Protein AF-A0A2V8PYB5-F1 (afdb_monomer)

Radius of gyration: 17.1 Å; Cα contacts (8 Å, |Δi|>4): 140; chains: 1; bounding box: 49×37×41 Å

Secondary structure (DSSP, 8-state):
-TT---HHHHHTT-HHHHHHHHTSTTGGGGGSGGGTTS--STHHHH---HHHHHH--GGGS--STTS-HHHHHHHHHHHHTTSTTTTTGGGSHHHHTT--GGGT--SSS---S------TTS--HHHHHSTTTTTTTTTS--

Mean predicted aligned error: 9.29 Å

Structure (mmCIF, N/CA/C/O backbone):
data_AF-A0A2V8PYB5-F1
#
_entry.id   AF-A0A2V8PYB5-F1
#
loop_
_atom_site.group_PDB
_atom_site.id
_atom_site.type_symbol
_atom_site.label_atom_id
_atom_site.label_alt_id
_atom_site.label_comp_id
_atom_site.label_asym_id
_atom_site.label_entity_id
_atom_site.label_seq_id
_atom_site.pdbx_PDB_ins_code
_atom_site.Cartn_x
_atom_site.Cartn_y
_atom_site.Cartn_z
_atom_site.occupancy
_atom_site.B_iso_or_equiv
_atom_site.auth_seq_id
_atom_site.auth_comp_id
_atom_site.auth_asym_id
_atom_site.auth_atom_id
_atom_site.pdbx_PDB_model_num
ATOM 1 N N . SER A 1 1 ? -19.898 1.624 0.508 1.00 61.09 1 SER A N 1
ATOM 2 C CA . SER A 1 1 ? -19.813 0.341 1.223 1.00 61.09 1 SER A CA 1
ATOM 3 C C . SER A 1 1 ? -19.360 0.655 2.622 1.00 61.09 1 SER A C 1
ATOM 5 O O . SER A 1 1 ? -18.419 1.435 2.737 1.00 61.09 1 SER A O 1
ATOM 7 N N . ASP A 1 2 ? -20.002 0.084 3.635 1.00 84.75 2 ASP A N 1
ATOM 8 C CA . ASP A 1 2 ? -19.708 0.348 5.055 1.00 84.75 2 ASP A CA 1
ATOM 9 C C . ASP A 1 2 ? -18.508 -0.466 5.577 1.00 84.75 2 ASP A C 1
ATOM 11 O O . ASP A 1 2 ? -18.269 -0.543 6.778 1.00 84.75 2 ASP A O 1
ATOM 15 N N . ASP A 1 3 ? -17.765 -1.102 4.668 1.00 95.25 3 ASP A N 1
ATOM 16 C CA . ASP A 1 3 ? -16.631 -1.983 4.967 1.00 95.25 3 ASP A CA 1
ATOM 17 C C . ASP A 1 3 ? -15.287 -1.241 5.022 1.00 95.25 3 ASP A C 1
ATOM 19 O O . ASP A 1 3 ? -14.270 -1.828 5.395 1.00 95.25 3 ASP A O 1
ATOM 23 N N . TYR A 1 4 ? -15.285 0.037 4.633 1.00 95.38 4 TYR A N 1
ATOM 24 C CA . TYR A 1 4 ? -14.134 0.928 4.729 1.00 95.38 4 TYR A CA 1
ATOM 25 C C . TYR A 1 4 ? -14.189 1.686 6.050 1.00 95.38 4 TYR A C 1
ATOM 27 O O . TYR A 1 4 ? -15.170 2.378 6.326 1.00 95.38 4 TYR A O 1
ATOM 35 N N . VAL A 1 5 ? -13.146 1.549 6.860 1.00 95.44 5 VAL A N 1
ATOM 36 C CA . VAL A 1 5 ? -13.114 2.059 8.240 1.00 95.44 5 VAL A CA 1
ATOM 37 C C . VAL A 1 5 ? -12.249 3.305 8.413 1.00 95.44 5 VAL A C 1
ATOM 39 O O . VAL A 1 5 ? -12.276 3.923 9.475 1.00 95.44 5 VAL A O 1
ATOM 42 N N . GLY A 1 6 ? -11.522 3.714 7.372 1.00 93.50 6 GLY A N 1
ATOM 43 C CA . GLY A 1 6 ? -10.639 4.872 7.428 1.00 93.50 6 GLY A CA 1
ATOM 44 C C . GLY A 1 6 ? -9.276 4.556 8.043 1.00 93.50 6 GLY A C 1
ATOM 45 O O . GLY A 1 6 ? -9.045 3.524 8.674 1.00 93.50 6 GLY A O 1
ATOM 46 N N . THR A 1 7 ? -8.332 5.469 7.826 1.00 93.75 7 THR A N 1
ATOM 47 C CA . THR A 1 7 ? -6.919 5.266 8.190 1.00 93.75 7 THR A CA 1
ATOM 48 C C . THR A 1 7 ? -6.708 5.375 9.707 1.00 93.75 7 THR A C 1
ATOM 50 O O . THR A 1 7 ? -5.820 4.734 10.268 1.00 93.75 7 THR A O 1
ATOM 53 N N . GLU A 1 8 ? -7.556 6.140 10.388 1.00 94.00 8 GLU A N 1
ATOM 54 C CA . GLU A 1 8 ? -7.523 6.379 11.829 1.00 94.00 8 GLU A CA 1
ATOM 55 C C . GLU A 1 8 ? -7.776 5.089 12.624 1.00 94.00 8 GLU A C 1
ATOM 57 O O . GLU A 1 8 ? -7.142 4.862 13.654 1.00 94.00 8 GLU A O 1
ATOM 62 N N . VAL A 1 9 ? -8.640 4.199 12.119 1.00 96.38 9 VAL A N 1
ATOM 63 C CA . VAL A 1 9 ? -8.873 2.878 12.728 1.00 96.38 9 VAL A CA 1
ATOM 64 C C . VAL A 1 9 ? -7.620 2.011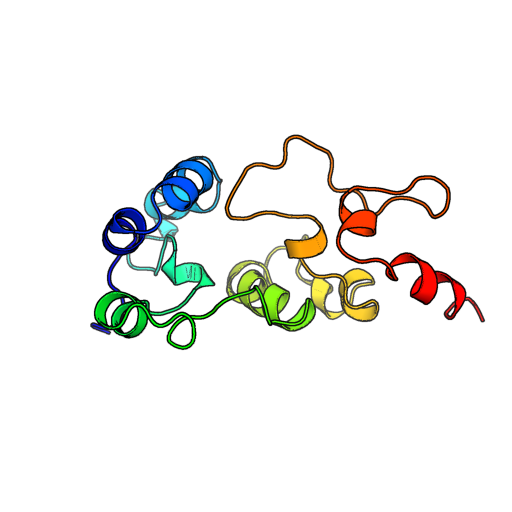 12.629 1.00 96.38 9 VAL A C 1
ATOM 66 O O . VAL A 1 9 ? -7.247 1.350 13.595 1.00 96.38 9 VAL A O 1
ATOM 69 N N . CYS A 1 10 ? -6.912 2.061 11.499 1.00 96.12 10 CYS A N 1
ATOM 70 C CA . CYS A 1 10 ? -5.650 1.342 11.336 1.00 96.12 10 CYS A CA 1
ATOM 71 C C . CYS A 1 10 ? -4.568 1.876 12.290 1.00 96.12 10 CYS A C 1
ATOM 73 O O . CYS A 1 10 ? -3.824 1.090 12.877 1.00 96.12 10 CYS A O 1
ATOM 75 N N . GLN A 1 11 ? -4.491 3.200 12.475 1.00 96.50 11 GLN A N 1
ATOM 76 C CA . GLN A 1 11 ? -3.515 3.850 13.358 1.00 96.50 11 GLN A CA 1
ATOM 77 C C . GLN A 1 11 ? -3.612 3.360 14.808 1.00 96.50 11 GLN A C 1
ATOM 79 O O . GLN A 1 11 ? -2.582 3.248 15.470 1.00 96.50 11 GLN A O 1
ATOM 84 N N . ALA A 1 12 ? -4.816 3.041 15.292 1.00 96.44 12 ALA A N 1
ATOM 85 C CA . ALA A 1 12 ? -5.034 2.602 16.670 1.00 96.44 12 ALA A CA 1
ATOM 86 C C . ALA A 1 12 ? -4.230 1.340 17.049 1.00 96.44 12 ALA A C 1
ATOM 88 O O . ALA A 1 12 ? -3.887 1.169 18.217 1.00 96.44 12 ALA A O 1
ATOM 89 N N . CYS A 1 13 ? -3.902 0.481 16.074 1.00 97.31 13 CYS A N 1
ATOM 90 C CA . CYS A 1 13 ? -3.077 -0.717 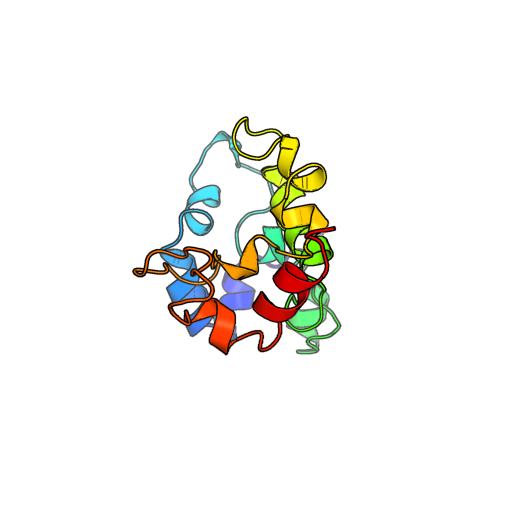16.279 1.00 97.31 13 CYS A CA 1
ATOM 91 C C . CYS A 1 13 ? -1.740 -0.691 15.513 1.00 97.31 13 CYS A C 1
ATOM 93 O O . CYS A 1 13 ? -0.795 -1.371 15.910 1.00 97.31 13 CYS A O 1
ATOM 95 N N . HIS A 1 14 ? -1.638 0.083 14.427 1.00 96.19 14 HIS A N 1
ATOM 96 C CA . HIS A 1 14 ? -0.471 0.162 13.539 1.00 96.19 14 HIS A CA 1
ATOM 97 C C . HIS A 1 14 ? 0.153 1.565 13.524 1.00 96.19 14 HIS A C 1
ATOM 99 O O . HIS A 1 14 ? 0.330 2.180 12.469 1.00 96.19 14 HIS A O 1
ATOM 105 N N . GLU A 1 15 ? 0.480 2.088 14.707 1.00 96.38 15 GLU A N 1
ATOM 106 C CA . GLU A 1 15 ? 0.969 3.461 14.883 1.00 96.38 15 GLU A CA 1
ATOM 107 C C . GLU A 1 15 ? 2.268 3.737 14.107 1.00 96.38 15 GLU A C 1
ATOM 109 O O . GLU A 1 15 ? 2.386 4.763 13.433 1.00 96.38 15 GLU A O 1
ATOM 114 N N . ASP A 1 16 ? 3.232 2.816 14.149 1.00 94.31 16 ASP A N 1
ATOM 115 C CA . ASP A 1 16 ? 4.523 2.988 13.474 1.00 94.31 16 ASP A CA 1
ATOM 116 C C . ASP A 1 16 ? 4.371 3.013 11.951 1.00 94.31 16 ASP A C 1
ATOM 118 O O . ASP A 1 16 ? 4.971 3.845 11.265 1.00 94.31 16 ASP A O 1
ATOM 122 N N . GLN A 1 17 ? 3.528 2.128 11.412 1.00 93.50 17 GLN A N 1
ATOM 123 C CA . GLN A 1 17 ? 3.231 2.081 9.984 1.00 93.50 17 GLN A CA 1
ATOM 124 C C . GLN A 1 17 ? 2.482 3.337 9.549 1.00 93.50 17 GLN A C 1
ATOM 126 O O . GLN A 1 17 ? 2.800 3.888 8.498 1.00 93.50 17 GLN A O 1
ATOM 131 N N . PHE A 1 18 ? 1.537 3.822 10.360 1.00 94.62 18 PHE A N 1
ATOM 132 C CA . PHE A 1 18 ? 0.835 5.074 10.097 1.00 94.62 18 PHE A CA 1
ATOM 133 C C . PHE A 1 18 ? 1.803 6.260 10.048 1.00 94.62 18 PHE A C 1
ATOM 135 O O . PHE A 1 18 ? 1.799 7.014 9.074 1.00 94.62 18 PHE A O 1
ATOM 142 N N . LYS A 1 19 ? 2.680 6.399 11.053 1.00 93.81 19 LYS A N 1
ATOM 143 C CA . LYS A 1 19 ? 3.691 7.468 11.100 1.00 93.81 19 LYS A CA 1
ATOM 144 C C . LYS A 1 19 ? 4.585 7.430 9.868 1.00 93.81 19 LYS A C 1
ATOM 146 O O . LYS A 1 19 ? 4.728 8.441 9.186 1.00 93.81 19 LYS A O 1
ATOM 151 N N . ALA A 1 20 ? 5.128 6.264 9.535 1.00 91.75 20 ALA A N 1
ATOM 152 C CA . ALA A 1 20 ? 6.015 6.125 8.390 1.00 91.75 20 ALA A CA 1
ATOM 153 C C . ALA A 1 20 ? 5.287 6.391 7.052 1.00 91.75 20 ALA A C 1
ATOM 155 O O . ALA A 1 20 ? 5.808 7.120 6.202 1.00 91.75 20 ALA A O 1
ATOM 156 N N . PHE A 1 21 ? 4.053 5.894 6.895 1.00 93.75 21 PHE A N 1
ATOM 157 C CA . PHE A 1 21 ? 3.219 6.125 5.713 1.00 93.75 21 PHE A CA 1
ATOM 158 C C . PHE A 1 21 ? 2.876 7.604 5.530 1.00 93.75 21 PHE A C 1
ATOM 160 O O . PHE A 1 21 ? 2.894 8.088 4.397 1.00 93.75 21 PHE A O 1
ATOM 167 N N . SER A 1 22 ? 2.611 8.328 6.625 1.00 93.19 22 SER A N 1
ATOM 168 C CA . SER A 1 22 ? 2.183 9.735 6.613 1.00 93.19 22 SER A CA 1
ATOM 169 C C . SER A 1 22 ? 3.162 10.683 5.909 1.00 93.19 22 SER A C 1
ATOM 171 O O . SER A 1 22 ? 2.770 11.754 5.458 1.00 93.19 22 SER A O 1
ATOM 173 N N . HIS A 1 23 ? 4.425 10.274 5.769 1.00 90.81 23 HIS A N 1
ATOM 174 C CA . HIS A 1 23 ? 5.462 11.037 5.080 1.00 90.81 23 HIS A CA 1
ATOM 175 C C . HIS A 1 23 ? 5.560 10.729 3.577 1.00 90.81 23 HIS A C 1
ATOM 177 O O . HIS A 1 23 ? 6.339 11.359 2.863 1.00 90.81 23 HIS A O 1
ATOM 183 N N . THR A 1 24 ? 4.808 9.753 3.071 1.00 91.31 24 THR A N 1
ATOM 184 C CA . THR A 1 24 ? 4.889 9.315 1.673 1.00 91.31 24 THR A CA 1
ATOM 185 C C . THR A 1 24 ? 3.948 10.104 0.767 1.00 91.31 24 THR A C 1
ATOM 187 O O . THR A 1 24 ? 2.901 10.591 1.187 1.00 91.31 24 THR A O 1
ATOM 190 N N . SER A 1 25 ? 4.254 10.153 -0.532 1.00 91.19 25 SER A N 1
ATOM 191 C CA . SER A 1 25 ? 3.366 10.777 -1.524 1.00 91.19 25 SER A CA 1
ATOM 192 C C . SER A 1 25 ? 1.986 10.114 -1.611 1.00 91.19 25 SER A C 1
ATOM 194 O O . SER A 1 25 ? 1.032 10.752 -2.048 1.00 91.19 25 SER A O 1
ATOM 196 N N . HIS A 1 26 ? 1.859 8.848 -1.195 1.00 93.12 26 HIS A N 1
ATOM 197 C CA . HIS A 1 26 ? 0.574 8.151 -1.170 1.00 93.12 26 HIS A CA 1
ATOM 198 C C . HIS A 1 26 ? -0.338 8.639 -0.033 1.00 93.12 26 HIS A C 1
ATOM 200 O O . HIS A 1 26 ? -1.556 8.636 -0.205 1.00 93.12 26 HIS A O 1
ATOM 206 N N . ALA A 1 27 ? 0.214 9.111 1.091 1.00 92.94 27 ALA A N 1
ATOM 207 C CA . ALA A 1 27 ? -0.581 9.711 2.167 1.00 92.94 27 ALA A CA 1
ATOM 208 C C . ALA A 1 27 ? -1.187 11.061 1.756 1.00 92.94 27 ALA A C 1
ATOM 210 O O . ALA A 1 27 ? -2.305 11.399 2.140 1.00 92.94 27 ALA A O 1
ATOM 211 N N . GLU A 1 28 ? -0.485 11.805 0.901 1.00 92.06 28 GLU A N 1
ATOM 212 C CA . GLU A 1 28 ? -0.934 13.109 0.410 1.00 92.06 28 GLU A CA 1
ATOM 213 C C . GLU A 1 28 ? -2.131 13.021 -0.551 1.00 92.06 28 GLU A C 1
ATOM 215 O O . GLU A 1 28 ? -2.783 14.037 -0.791 1.00 92.06 28 GLU A O 1
ATOM 220 N N . LEU A 1 29 ? -2.480 11.829 -1.063 1.00 91.50 29 LEU A N 1
ATOM 221 C CA . LEU A 1 29 ? -3.617 11.643 -1.976 1.00 91.50 29 LEU A CA 1
ATOM 222 C C . LEU A 1 29 ? -4.924 12.199 -1.399 1.00 91.50 29 LEU A C 1
ATOM 224 O O . LEU A 1 29 ? -5.685 12.827 -2.131 1.00 91.50 29 LEU A O 1
ATOM 228 N N . ALA A 1 30 ? -5.148 12.052 -0.090 1.00 89.56 30 ALA A N 1
ATOM 229 C CA . ALA A 1 30 ? -6.341 12.566 0.589 1.00 89.56 30 ALA A CA 1
ATOM 230 C C . ALA A 1 30 ? -6.484 14.101 0.503 1.00 89.56 30 ALA A C 1
ATOM 232 O O . ALA A 1 30 ? -7.585 14.632 0.646 1.00 89.56 30 ALA A O 1
ATOM 233 N N . LYS A 1 31 ? -5.386 14.823 0.245 1.00 91.88 31 LYS A N 1
ATOM 234 C CA . LYS A 1 31 ? -5.356 16.291 0.134 1.00 91.88 31 LYS A CA 1
ATOM 235 C C . LYS A 1 31 ? -5.528 16.784 -1.305 1.00 91.88 31 LYS A C 1
ATOM 237 O O . LYS A 1 31 ? -5.715 17.979 -1.529 1.00 91.88 31 LYS A O 1
ATOM 242 N N . ILE A 1 32 ? -5.472 15.891 -2.293 1.00 92.44 32 ILE A N 1
ATOM 243 C CA . ILE A 1 32 ? -5.569 16.248 -3.709 1.00 92.44 32 ILE A CA 1
ATOM 244 C C . ILE A 1 32 ? -7.043 16.285 -4.123 1.00 92.44 32 ILE A C 1
ATOM 246 O O . ILE A 1 32 ? -7.760 15.293 -4.022 1.00 92.44 32 ILE A O 1
ATOM 250 N N . GLY A 1 33 ? -7.501 17.414 -4.674 1.00 93.44 33 GLY A N 1
ATOM 251 C CA . GLY A 1 33 ? -8.911 17.604 -5.042 1.00 93.44 33 GLY A CA 1
ATOM 252 C C . GLY A 1 33 ? -9.475 16.550 -6.008 1.00 93.44 33 GLY A C 1
ATOM 253 O O . GLY A 1 33 ? -10.629 16.153 -5.868 1.00 93.44 33 GLY A O 1
ATOM 254 N N . SER A 1 34 ? -8.664 16.032 -6.939 1.00 91.38 34 SER A N 1
ATOM 255 C CA . SER A 1 34 ? -9.069 14.971 -7.880 1.00 91.38 34 SER A CA 1
ATOM 256 C C . SER A 1 34 ? -9.299 13.600 -7.227 1.00 91.38 34 SER A C 1
ATOM 258 O O . SER A 1 34 ? -9.886 12.710 -7.848 1.00 91.38 34 SER A O 1
ATOM 260 N N . TRP A 1 35 ? -8.868 13.435 -5.977 1.00 91.19 35 TRP A N 1
ATOM 261 C CA . TRP A 1 35 ? -9.059 12.233 -5.169 1.00 91.19 35 TRP A CA 1
ATOM 262 C C . TRP A 1 35 ? -10.208 12.351 -4.169 1.00 91.19 35 TRP A C 1
ATOM 264 O O . TRP A 1 35 ? -10.517 11.387 -3.471 1.00 91.19 35 TRP A O 1
ATOM 274 N N . LYS A 1 36 ? -10.905 13.494 -4.134 1.00 90.69 36 LYS A N 1
ATOM 275 C CA . LYS A 1 36 ? -12.069 13.682 -3.268 1.00 90.69 36 LYS A CA 1
ATOM 276 C C . LYS A 1 36 ? -13.134 12.617 -3.554 1.00 90.69 36 LYS A C 1
ATOM 278 O O . LYS A 1 36 ? -13.565 12.447 -4.692 1.00 90.69 36 LYS A O 1
ATOM 283 N N . GLY A 1 37 ? -13.567 11.919 -2.504 1.00 88.06 37 GLY A N 1
ATOM 284 C CA . GLY A 1 37 ? -14.574 10.856 -2.592 1.00 88.06 37 GLY A CA 1
ATOM 285 C C . GLY A 1 37 ? -14.059 9.523 -3.145 1.00 88.06 37 GLY A C 1
ATOM 286 O O . GLY A 1 37 ? -14.859 8.613 -3.350 1.00 88.06 37 GLY A O 1
ATOM 287 N N . LYS A 1 38 ? -12.751 9.386 -3.391 1.00 91.94 38 LYS A N 1
ATOM 288 C CA . LYS A 1 38 ? -12.106 8.099 -3.680 1.00 91.94 38 LYS A CA 1
ATOM 289 C C . LYS A 1 38 ? -11.553 7.498 -2.388 1.00 91.94 38 LYS A C 1
ATOM 291 O O . LYS A 1 38 ? -11.311 8.214 -1.421 1.00 91.94 38 LYS A O 1
ATOM 296 N N . VAL A 1 39 ? -11.327 6.187 -2.395 1.00 92.38 39 VAL A N 1
ATOM 297 C CA . VAL A 1 39 ? -10.607 5.512 -1.308 1.00 92.38 39 VAL A CA 1
ATOM 298 C C . VAL A 1 39 ? -9.163 6.020 -1.298 1.00 92.38 39 VAL A C 1
ATOM 300 O O . VAL A 1 39 ? -8.493 6.004 -2.332 1.00 92.38 39 VAL A O 1
ATOM 303 N N . THR A 1 40 ? -8.713 6.498 -0.140 1.00 93.69 40 THR A N 1
ATOM 304 C CA . THR A 1 40 ? -7.349 6.987 0.111 1.00 93.69 40 THR A CA 1
ATOM 305 C C . THR A 1 40 ? -6.816 6.405 1.421 1.00 93.69 40 THR A C 1
ATOM 307 O O . THR A 1 40 ? -7.589 5.924 2.247 1.00 93.69 40 THR A O 1
ATOM 310 N N . GLY A 1 41 ? -5.500 6.462 1.638 1.00 94.38 41 GLY A N 1
ATOM 311 C CA . GLY A 1 41 ? -4.869 5.900 2.837 1.00 94.38 41 GLY A CA 1
ATOM 312 C C . GLY A 1 41 ? -4.706 4.380 2.767 1.00 94.38 41 GLY A C 1
ATOM 313 O O . GLY A 1 41 ? -4.583 3.828 1.668 1.00 94.38 41 GLY A O 1
ATOM 314 N N . CYS A 1 42 ? -4.691 3.705 3.921 1.00 96.31 42 CYS A N 1
ATOM 315 C CA . CYS A 1 42 ? -4.365 2.273 4.045 1.00 96.31 42 CYS A CA 1
ATOM 316 C C . CYS A 1 42 ? -5.184 1.387 3.094 1.00 96.31 42 CYS A C 1
ATOM 318 O O . CYS A 1 42 ? -4.649 0.538 2.378 1.00 96.31 42 CYS A O 1
ATOM 320 N N . GLU A 1 43 ? -6.487 1.638 3.046 1.00 96.12 43 GLU A N 1
ATOM 321 C CA . GLU A 1 43 ? -7.466 0.808 2.344 1.00 96.12 43 GLU A CA 1
ATOM 322 C C . GLU A 1 43 ? -7.398 0.951 0.813 1.00 96.12 43 GLU A C 1
ATOM 324 O O . GLU A 1 43 ? -7.982 0.145 0.090 1.00 96.12 43 GLU A O 1
ATOM 329 N N . SER A 1 44 ? -6.623 1.916 0.296 1.00 94.69 44 SER A N 1
ATOM 330 C CA . SER A 1 44 ? -6.370 2.062 -1.152 1.00 94.69 44 SER A CA 1
ATOM 331 C C . SER A 1 44 ? -5.580 0.886 -1.722 1.00 94.69 44 SER A C 1
ATOM 333 O O . SER A 1 44 ? -5.732 0.546 -2.892 1.00 94.69 44 SER A O 1
ATOM 335 N N . CYS A 1 45 ? -4.723 0.281 -0.894 1.00 95.56 45 CYS A N 1
ATOM 336 C CA . CYS A 1 45 ? -3.893 -0.868 -1.258 1.00 95.56 45 CYS A CA 1
ATOM 337 C C . CYS A 1 45 ? -4.331 -2.134 -0.517 1.00 95.56 45 CYS A C 1
ATOM 339 O O . CYS A 1 45 ? -4.267 -3.230 -1.071 1.00 95.56 45 CYS A O 1
ATOM 341 N N . HIS A 1 46 ? -4.765 -1.983 0.737 1.00 95.94 46 HIS A N 1
ATOM 342 C CA . HIS A 1 46 ? -5.116 -3.101 1.609 1.00 95.94 46 HIS A CA 1
ATOM 343 C C . HIS A 1 46 ? -6.587 -3.546 1.494 1.00 95.94 46 HIS A C 1
ATOM 345 O O . HIS A 1 46 ? -6.955 -4.583 2.048 1.00 95.94 46 HIS A O 1
ATOM 351 N N . GLY A 1 47 ? -7.407 -2.819 0.726 1.00 95.25 47 GLY A N 1
ATOM 352 C CA . GLY A 1 47 ? -8.834 -3.099 0.574 1.00 95.25 47 GLY A CA 1
ATOM 353 C C . GLY A 1 47 ? -9.654 -2.708 1.812 1.00 95.25 47 GLY A C 1
ATOM 354 O O . GLY A 1 47 ? -9.117 -2.062 2.712 1.00 95.25 47 GLY A O 1
ATOM 355 N N . PRO A 1 48 ? -10.950 -3.070 1.853 1.00 97.00 48 PRO A N 1
ATOM 356 C CA . PRO A 1 48 ? -11.823 -2.776 2.989 1.00 97.00 48 PRO A CA 1
ATOM 357 C C . PRO A 1 48 ? -11.315 -3.448 4.273 1.00 97.00 48 PRO A C 1
ATOM 359 O O . PRO A 1 48 ? -11.110 -4.663 4.296 1.00 97.00 48 PRO A O 1
ATOM 362 N N . GLY A 1 49 ? -11.097 -2.666 5.330 1.00 97.06 49 GLY A N 1
ATOM 363 C CA . GLY A 1 49 ? -10.441 -3.120 6.556 1.00 97.06 49 GLY A CA 1
ATOM 364 C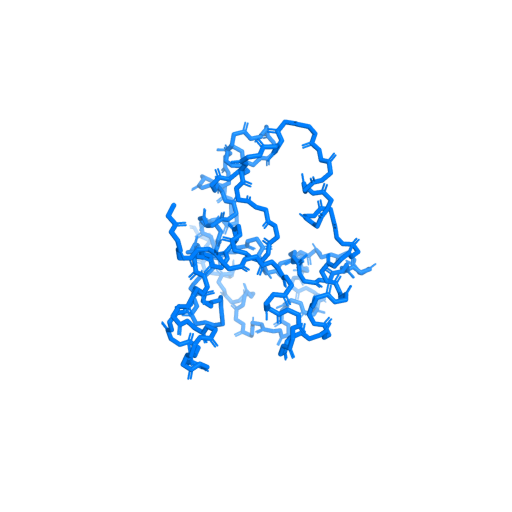 C . GLY A 1 49 ? -11.373 -3.604 7.666 1.00 97.06 49 GLY A C 1
ATOM 365 O O . GLY A 1 49 ? -10.872 -4.129 8.658 1.00 97.06 49 GLY A O 1
ATOM 366 N N . LYS A 1 50 ? -12.699 -3.453 7.538 1.00 97.69 50 LYS A N 1
ATOM 367 C CA . LYS A 1 50 ? -13.649 -3.682 8.645 1.00 97.69 50 LYS A CA 1
ATOM 368 C C . LYS A 1 50 ? -13.505 -5.038 9.339 1.00 97.69 50 LYS A C 1
ATOM 370 O O . LYS A 1 50 ? -13.295 -5.071 10.545 1.00 97.69 50 LYS A O 1
ATOM 375 N N . ALA A 1 51 ? -13.558 -6.138 8.587 1.00 97.31 51 ALA A N 1
ATOM 376 C CA . ALA A 1 51 ? -13.468 -7.483 9.166 1.00 97.31 51 ALA A CA 1
ATOM 377 C C . ALA A 1 51 ? -12.134 -7.711 9.900 1.00 97.31 51 ALA A C 1
ATOM 379 O O . ALA A 1 51 ? -12.093 -8.306 10.973 1.00 97.31 51 ALA A O 1
ATOM 380 N N . HIS A 1 52 ? -11.035 -7.186 9.353 1.00 97.62 52 HIS A N 1
ATOM 381 C CA . HIS A 1 52 ? -9.734 -7.238 10.011 1.00 97.62 52 HIS A CA 1
ATOM 382 C C . HIS A 1 52 ? -9.680 -6.382 11.280 1.00 97.62 52 HIS A C 1
ATOM 384 O O . HIS A 1 52 ? -9.130 -6.828 12.280 1.00 97.62 52 HIS A O 1
ATOM 390 N N . ALA A 1 53 ? -10.257 -5.180 11.261 1.00 97.00 53 ALA A N 1
ATOM 391 C CA . ALA A 1 53 ? -10.280 -4.293 12.419 1.00 97.00 53 ALA A CA 1
ATOM 392 C C . ALA A 1 53 ? -11.123 -4.856 13.579 1.00 97.00 53 ALA A C 1
ATOM 394 O O . ALA A 1 53 ? -10.764 -4.667 14.737 1.00 97.00 53 ALA A O 1
ATOM 395 N N . GLU A 1 54 ? -12.220 -5.555 13.277 1.00 96.38 54 GLU A N 1
ATOM 396 C CA . GLU A 1 54 ? -13.110 -6.154 14.281 1.00 96.38 54 GLU A CA 1
ATOM 397 C C . GLU A 1 54 ? -12.533 -7.445 14.888 1.00 96.38 54 GLU A C 1
ATOM 399 O O . GLU A 1 54 ? -12.650 -7.666 16.093 1.00 96.38 54 GLU A O 1
ATOM 404 N N . GLU A 1 55 ? -11.900 -8.293 14.073 1.00 96.25 55 GLU A N 1
ATOM 405 C CA . GLU A 1 55 ? -11.425 -9.619 14.500 1.00 96.25 55 GLU A CA 1
ATOM 406 C C . GLU A 1 55 ? -9.925 -9.647 14.849 1.00 96.25 55 GLU A C 1
ATOM 408 O O . GLU A 1 55 ? -9.449 -10.585 15.488 1.00 96.25 55 GLU A O 1
ATOM 413 N N . GLY A 1 56 ? -9.150 -8.654 14.402 1.00 95.06 56 GLY A N 1
ATOM 414 C CA . GLY A 1 56 ? -7.685 -8.658 14.478 1.00 95.06 56 GLY A CA 1
ATOM 415 C C . GLY A 1 56 ? -7.017 -9.712 13.583 1.00 95.06 56 GLY A C 1
ATOM 416 O O . GLY A 1 56 ? -5.811 -9.939 13.690 1.00 95.06 56 GLY A O 1
ATOM 417 N N . ASP A 1 57 ? -7.773 -10.372 12.698 1.00 95.31 57 ASP A N 1
ATOM 418 C CA . ASP A 1 57 ? -7.292 -11.481 11.872 1.00 95.31 57 ASP A CA 1
ATOM 419 C C . ASP A 1 57 ? -6.593 -10.958 10.597 1.00 95.31 57 ASP A C 1
ATOM 421 O O . ASP A 1 57 ? -7.235 -10.324 9.751 1.00 95.31 57 ASP A O 1
ATOM 425 N N . PRO A 1 58 ? -5.282 -11.209 10.400 1.00 93.38 58 PRO A N 1
ATOM 426 C CA . PRO A 1 58 ? -4.540 -10.741 9.228 1.00 93.38 58 PRO A CA 1
ATOM 427 C C . PRO A 1 58 ? -4.956 -11.415 7.911 1.00 93.38 58 PRO A C 1
ATOM 429 O O . PRO A 1 58 ? -4.537 -10.964 6.845 1.00 93.38 58 PRO A O 1
ATOM 432 N N . THR A 1 59 ? -5.749 -12.489 7.950 1.00 94.38 59 THR A N 1
ATOM 433 C CA . THR A 1 59 ? -6.298 -13.141 6.749 1.00 94.38 59 THR A CA 1
ATOM 434 C C . THR A 1 59 ? -7.522 -12.414 6.187 1.00 94.38 59 THR A C 1
ATOM 436 O O . THR A 1 59 ? -7.891 -12.634 5.033 1.00 94.38 59 THR A O 1
ATOM 439 N N . LYS A 1 60 ? -8.123 -11.506 6.969 1.00 96.25 60 LYS A N 1
ATOM 440 C CA . LYS A 1 60 ? -9.314 -10.717 6.610 1.00 96.25 60 LYS A CA 1
ATOM 441 C C . LYS A 1 60 ? -8.994 -9.388 5.924 1.00 96.25 60 LYS A C 1
ATOM 443 O O . LYS A 1 60 ? -9.888 -8.576 5.712 1.00 96.25 60 LYS A O 1
ATOM 448 N N . ILE A 1 61 ? -7.731 -9.162 5.577 1.00 95.94 61 ILE A N 1
ATOM 449 C CA . ILE A 1 61 ? -7.260 -7.975 4.864 1.00 95.94 61 ILE A CA 1
ATOM 450 C C . ILE A 1 61 ? -6.245 -8.376 3.799 1.00 95.94 61 ILE A C 1
ATOM 452 O O . ILE A 1 61 ? -5.568 -9.403 3.903 1.00 95.94 61 ILE A O 1
ATOM 456 N N . ILE A 1 62 ? -6.108 -7.563 2.752 1.00 94.94 62 ILE A N 1
ATOM 457 C CA . ILE A 1 62 ? -5.076 -7.793 1.745 1.00 94.94 62 ILE A CA 1
ATOM 458 C C . ILE A 1 62 ? -3.717 -7.556 2.406 1.00 94.94 62 ILE A C 1
ATOM 460 O O . ILE A 1 62 ? -3.349 -6.428 2.706 1.00 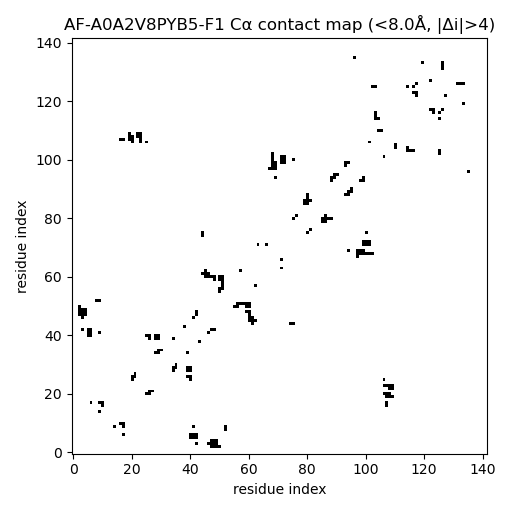94.94 62 ILE A O 1
ATOM 464 N N . SER A 1 63 ? -2.935 -8.613 2.601 1.00 92.69 63 SER A N 1
ATOM 465 C CA . SER A 1 63 ? -1.543 -8.522 3.047 1.00 92.69 63 SER A CA 1
ATOM 466 C C . SER A 1 63 ? -0.597 -8.836 1.896 1.00 92.69 63 SER A C 1
ATOM 468 O O . SER A 1 63 ? -0.780 -9.826 1.191 1.00 92.69 63 SER A O 1
ATOM 470 N N . PHE A 1 64 ? 0.445 -8.022 1.717 1.00 91.69 64 PHE A N 1
ATOM 471 C CA . PHE A 1 64 ? 1.480 -8.275 0.708 1.00 91.69 64 PHE A CA 1
ATOM 472 C C . PHE A 1 64 ? 2.530 -9.294 1.168 1.00 91.69 64 PHE A C 1
ATOM 474 O O . PHE A 1 64 ? 3.290 -9.782 0.340 1.00 91.69 64 PHE A O 1
ATOM 481 N N . LYS A 1 65 ? 2.556 -9.671 2.457 1.00 87.00 65 LYS A N 1
ATOM 482 C CA . LYS A 1 65 ? 3.578 -10.582 3.012 1.00 87.00 65 LYS A CA 1
ATOM 483 C C . LYS A 1 65 ? 3.632 -11.943 2.308 1.00 87.00 65 LYS A C 1
ATOM 485 O O . LYS A 1 65 ? 4.710 -12.505 2.181 1.00 87.00 65 LYS A O 1
ATOM 490 N N . ASN A 1 66 ? 2.486 -12.443 1.847 1.00 81.50 66 ASN A N 1
ATOM 491 C CA . ASN A 1 66 ? 2.351 -13.778 1.255 1.00 81.50 66 ASN A CA 1
ATOM 492 C C . ASN A 1 66 ? 1.907 -13.728 -0.216 1.00 81.50 66 ASN A C 1
ATOM 494 O O . ASN A 1 66 ? 1.316 -14.685 -0.712 1.00 81.50 66 ASN A O 1
ATOM 498 N N . LYS A 1 67 ? 2.134 -12.603 -0.905 1.00 88.69 67 LYS A N 1
ATOM 499 C CA . LYS A 1 67 ? 1.743 -12.418 -2.308 1.00 88.69 67 LYS A CA 1
ATOM 500 C C . LYS A 1 67 ? 2.962 -12.412 -3.221 1.00 88.69 67 LYS A C 1
ATOM 502 O O . LYS A 1 67 ? 4.027 -11.923 -2.853 1.00 88.69 67 LYS A O 1
ATOM 507 N N . GLY A 1 68 ? 2.794 -12.947 -4.428 1.00 90.19 68 GLY A N 1
ATOM 508 C CA . GLY A 1 68 ? 3.825 -12.884 -5.462 1.00 90.19 68 GLY A CA 1
ATOM 509 C C . GLY A 1 68 ? 4.024 -11.456 -5.979 1.00 90.19 68 GLY A C 1
ATOM 510 O O . GLY A 1 68 ? 3.095 -10.649 -5.972 1.00 90.19 68 GLY A O 1
ATOM 511 N N . SER A 1 69 ? 5.220 -11.152 -6.489 1.00 90.62 69 SER A N 1
ATOM 512 C CA . SER A 1 69 ? 5.583 -9.813 -6.982 1.00 90.62 69 SER A CA 1
ATOM 513 C C . SER A 1 69 ? 4.606 -9.256 -8.022 1.00 90.62 69 SER A C 1
ATOM 515 O O . SER A 1 69 ? 4.231 -8.088 -7.946 1.00 90.62 69 SER A O 1
ATOM 517 N N . LYS A 1 70 ? 4.138 -10.091 -8.958 1.00 91.56 70 LYS A N 1
ATOM 518 C CA . LYS A 1 70 ? 3.138 -9.700 -9.965 1.00 91.56 70 LYS A CA 1
ATOM 519 C C . LYS A 1 70 ? 1.796 -9.328 -9.338 1.00 91.56 70 LYS A C 1
ATOM 521 O O . LYS A 1 70 ? 1.218 -8.315 -9.708 1.00 91.56 70 LYS A O 1
ATOM 526 N N . GLU A 1 71 ? 1.331 -10.107 -8.364 1.00 94.06 71 GLU A N 1
ATOM 527 C CA . GLU A 1 71 ? 0.061 -9.858 -7.677 1.00 94.06 71 GLU A CA 1
ATOM 528 C C . GLU A 1 71 ? 0.104 -8.558 -6.866 1.00 94.06 71 GLU A C 1
ATOM 530 O O . GLU A 1 71 ? -0.834 -7.768 -6.904 1.00 94.06 71 GLU A O 1
ATOM 535 N N . ILE A 1 72 ? 1.228 -8.284 -6.198 1.00 94.19 72 ILE A N 1
ATOM 536 C CA . ILE A 1 72 ? 1.443 -7.002 -5.517 1.00 94.19 72 ILE A CA 1
ATOM 537 C C . ILE A 1 72 ? 1.461 -5.853 -6.534 1.00 94.19 72 ILE A C 1
ATOM 539 O O . ILE A 1 72 ? 0.810 -4.828 -6.327 1.00 94.19 72 ILE A O 1
ATOM 543 N N . SER A 1 73 ? 2.172 -6.026 -7.653 1.00 94.31 73 SER A N 1
ATOM 544 C CA . SER A 1 73 ? 2.230 -5.034 -8.729 1.00 94.31 73 SER A CA 1
ATOM 545 C C . SER A 1 73 ? 0.863 -4.720 -9.328 1.00 94.31 73 SER A C 1
ATOM 547 O O . SER A 1 73 ? 0.612 -3.563 -9.655 1.00 94.31 73 SER A O 1
ATOM 549 N N . GLU A 1 74 ? -0.036 -5.697 -9.446 1.00 93.94 74 GLU A N 1
ATOM 550 C CA . GLU A 1 74 ? -1.404 -5.458 -9.916 1.00 93.94 74 GLU A CA 1
ATOM 551 C C . GLU A 1 74 ? -2.147 -4.443 -9.035 1.00 93.94 74 GLU A C 1
ATOM 553 O O . GLU A 1 74 ? -2.787 -3.536 -9.569 1.00 93.94 74 GLU A O 1
ATOM 558 N N . THR A 1 75 ? -1.972 -4.491 -7.709 1.00 94.94 75 THR A N 1
ATOM 559 C CA . THR A 1 75 ? -2.534 -3.481 -6.797 1.00 94.94 75 THR A CA 1
ATOM 560 C C . THR A 1 75 ? -2.027 -2.079 -7.129 1.00 94.94 75 THR A C 1
ATOM 562 O O . THR A 1 75 ? -2.815 -1.138 -7.217 1.00 94.94 75 THR A O 1
ATOM 565 N N . CYS A 1 76 ? -0.727 -1.921 -7.386 1.00 93.69 76 CYS A N 1
ATOM 566 C CA . CYS A 1 76 ? -0.140 -0.634 -7.775 1.00 93.69 76 CYS A CA 1
ATOM 567 C C . CYS A 1 76 ? -0.683 -0.153 -9.132 1.00 93.69 76 CYS A C 1
ATOM 569 O O . CYS A 1 76 ? -0.965 1.031 -9.348 1.00 93.69 76 CYS A O 1
ATOM 571 N N . LEU A 1 77 ? -0.845 -1.093 -10.060 1.00 93.31 77 LEU A N 1
ATOM 572 C CA . LEU A 1 77 ? -1.284 -0.842 -11.425 1.00 93.31 77 LEU A CA 1
ATOM 573 C C . LEU A 1 77 ? -2.767 -0.469 -11.523 1.00 93.31 77 LEU A C 1
ATOM 575 O O . LEU A 1 77 ? -3.150 0.093 -12.547 1.00 93.31 77 LEU A O 1
ATOM 579 N N . THR A 1 78 ? -3.574 -0.662 -10.475 1.00 91.69 78 THR A N 1
ATOM 580 C CA . THR A 1 78 ? -4.942 -0.107 -10.410 1.00 91.69 78 THR A CA 1
ATOM 581 C C . THR A 1 78 ? -4.969 1.409 -10.638 1.00 91.69 78 THR A C 1
ATOM 583 O O . THR A 1 78 ? -5.910 1.925 -11.237 1.00 91.69 78 THR A O 1
ATOM 586 N N . CYS A 1 79 ? -3.911 2.113 -10.218 1.00 91.06 79 CYS A N 1
ATOM 587 C CA . CYS A 1 79 ? -3.767 3.560 -10.382 1.00 91.06 79 CYS A CA 1
ATOM 588 C C . CYS A 1 79 ? -2.627 3.937 -11.342 1.00 91.06 79 CYS A C 1
ATOM 590 O O . CYS A 1 79 ? -2.706 4.954 -12.032 1.00 91.06 79 CYS A O 1
ATOM 592 N N . HIS A 1 80 ? -1.558 3.137 -11.400 1.00 91.25 80 HIS A N 1
ATOM 593 C CA . HIS A 1 80 ? -0.355 3.476 -12.166 1.00 91.25 80 HIS A CA 1
ATOM 594 C C . HIS A 1 80 ? -0.322 2.926 -13.598 1.00 91.25 80 HIS A C 1
ATOM 596 O O . HIS A 1 80 ? 0.469 3.425 -14.393 1.00 91.25 80 HIS A O 1
ATOM 602 N N . ALA A 1 81 ? -1.181 1.970 -13.980 1.00 85.38 81 ALA A N 1
ATOM 603 C CA . ALA A 1 81 ? -1.129 1.354 -15.315 1.00 85.38 81 ALA A CA 1
ATOM 604 C C . ALA A 1 81 ? -1.332 2.330 -16.488 1.00 85.38 81 ALA A C 1
ATOM 606 O O . ALA A 1 81 ? -0.963 2.000 -17.608 1.00 85.38 81 ALA A O 1
ATOM 607 N N . GLY A 1 82 ? -1.936 3.500 -16.259 1.00 70.75 82 GLY A N 1
ATOM 608 C CA . GLY A 1 82 ? -2.203 4.504 -17.296 1.00 70.75 82 GLY A CA 1
ATOM 609 C C . GLY A 1 82 ? -1.172 5.632 -17.394 1.00 70.75 82 GLY A C 1
ATOM 610 O O . GLY A 1 82 ? -1.351 6.527 -18.214 1.00 70.75 82 GLY A O 1
ATOM 611 N N . LYS A 1 83 ? -0.126 5.636 -16.558 1.00 71.75 83 LYS A N 1
ATOM 612 C CA . LYS A 1 83 ? 0.932 6.659 -16.606 1.00 71.75 83 LYS A CA 1
ATOM 613 C C . LYS A 1 83 ? 2.000 6.260 -17.623 1.00 71.75 83 LYS A C 1
ATOM 615 O O . LYS A 1 83 ? 2.326 5.076 -17.704 1.00 71.75 83 LYS A O 1
ATOM 620 N N . GLU A 1 84 ? 2.529 7.216 -18.391 1.00 68.19 84 GLU A N 1
ATOM 621 C CA . GLU A 1 84 ? 3.489 6.943 -19.477 1.00 68.19 84 GLU A CA 1
ATOM 622 C C . GLU A 1 84 ? 4.663 6.073 -19.018 1.00 68.19 84 GLU A C 1
ATOM 624 O O . GLU A 1 84 ? 5.070 5.161 -19.730 1.00 68.19 84 GLU A O 1
ATOM 629 N N . GLU A 1 85 ? 5.148 6.281 -17.796 1.00 72.12 85 GLU A N 1
ATOM 630 C CA . GLU A 1 85 ? 6.322 5.586 -17.270 1.00 72.12 85 GLU A CA 1
ATOM 631 C C . GLU A 1 85 ? 6.037 4.124 -16.875 1.00 72.12 85 GLU A C 1
ATOM 633 O O . GLU A 1 85 ? 6.967 3.342 -16.692 1.00 72.12 85 GLU A O 1
ATOM 638 N N . HIS A 1 86 ? 4.762 3.732 -16.740 1.00 78.75 86 HIS A N 1
ATOM 639 C CA . HIS A 1 86 ? 4.346 2.419 -16.221 1.00 78.75 86 HIS A CA 1
ATOM 640 C C . HIS A 1 86 ? 3.354 1.672 -17.132 1.00 78.75 86 HIS A C 1
ATOM 642 O O . HIS A 1 86 ? 3.006 0.522 -16.848 1.00 78.75 86 HIS A O 1
ATOM 648 N N . ASN A 1 87 ? 2.930 2.276 -18.246 1.00 78.69 87 ASN A N 1
ATOM 649 C CA . ASN A 1 87 ? 1.951 1.711 -19.184 1.00 78.69 87 ASN A CA 1
ATOM 650 C C . ASN A 1 87 ? 2.368 0.356 -19.781 1.00 78.69 87 ASN A C 1
ATOM 652 O O . ASN A 1 87 ? 1.528 -0.493 -20.081 1.00 78.69 87 ASN A O 1
ATOM 656 N N . ASN A 1 88 ? 3.673 0.125 -19.893 1.00 84.75 88 ASN A N 1
ATOM 657 C CA . ASN A 1 88 ? 4.254 -1.095 -20.428 1.00 84.75 88 ASN A CA 1
ATOM 658 C C . ASN A 1 88 ? 4.830 -2.008 -19.343 1.00 84.75 88 ASN A C 1
ATOM 660 O O . ASN A 1 88 ? 5.468 -2.997 -19.690 1.00 84.75 88 ASN A O 1
ATOM 664 N N . PHE A 1 89 ? 4.591 -1.746 -18.049 1.00 90.31 89 PHE A N 1
ATOM 665 C CA . PHE A 1 89 ? 5.173 -2.552 -16.967 1.00 90.31 89 PHE A CA 1
ATOM 666 C C . PHE A 1 89 ? 4.880 -4.049 -17.143 1.00 90.31 89 PHE A C 1
ATOM 668 O O . PHE A 1 89 ? 5.810 -4.850 -17.139 1.00 90.31 89 PHE A O 1
ATOM 675 N N . ARG A 1 90 ? 3.622 -4.418 -17.439 1.00 90.38 90 ARG A N 1
ATOM 676 C CA . ARG A 1 90 ? 3.195 -5.814 -17.692 1.00 90.38 90 ARG A CA 1
ATOM 677 C C . ARG A 1 90 ? 3.856 -6.476 -18.911 1.00 90.38 90 ARG A C 1
ATOM 679 O O . ARG A 1 90 ? 3.792 -7.689 -19.065 1.00 90.38 90 ARG A O 1
ATOM 686 N N . ARG A 1 91 ? 4.452 -5.687 -19.806 1.00 88.50 91 ARG A N 1
ATOM 687 C CA . ARG A 1 91 ? 5.181 -6.153 -20.999 1.00 88.50 91 ARG A CA 1
ATOM 688 C C . ARG A 1 91 ? 6.697 -6.007 -20.847 1.00 88.50 91 ARG A C 1
ATOM 690 O O . ARG A 1 91 ? 7.440 -6.435 -21.724 1.00 88.50 91 ARG A O 1
ATOM 697 N N . GLY A 1 92 ? 7.143 -5.370 -19.768 1.00 86.50 92 GLY A N 1
ATOM 698 C CA . GLY A 1 92 ? 8.528 -5.013 -19.531 1.00 86.50 92 GLY A CA 1
ATOM 699 C C . GLY A 1 92 ? 9.326 -6.119 -18.856 1.00 86.50 92 GLY A C 1
ATOM 700 O O . GLY A 1 92 ? 8.803 -7.141 -18.408 1.00 86.50 92 GLY A O 1
ATOM 701 N N . GLU A 1 93 ? 10.626 -5.870 -18.747 1.00 83.94 93 GLU A N 1
ATOM 702 C CA . GLU A 1 93 ? 11.576 -6.846 -18.220 1.00 83.94 93 GLU A CA 1
ATOM 703 C C . GLU A 1 93 ? 11.355 -7.166 -16.742 1.00 83.94 93 GLU A C 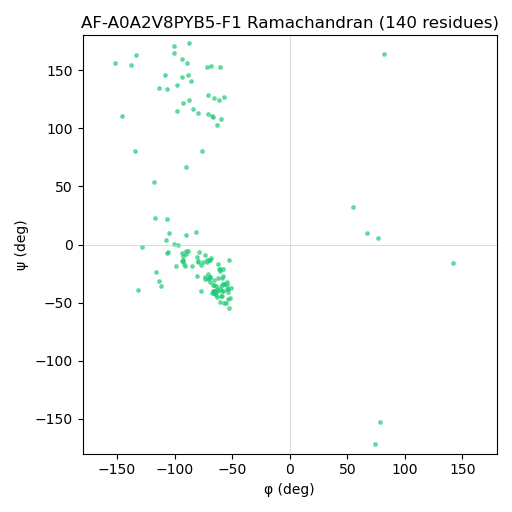1
ATOM 705 O O . GLU A 1 93 ? 11.478 -8.321 -16.347 1.00 83.94 93 GLU A O 1
ATOM 710 N N . HIS A 1 94 ? 10.944 -6.179 -15.943 1.00 87.31 94 HIS A N 1
ATOM 711 C CA . HIS A 1 94 ? 10.577 -6.401 -14.544 1.00 87.31 94 HIS A CA 1
ATOM 712 C C . HIS A 1 94 ? 9.484 -7.471 -14.419 1.00 87.31 94 HIS A C 1
ATOM 714 O O . HIS A 1 94 ? 9.666 -8.465 -13.723 1.00 87.31 94 HIS A O 1
ATOM 720 N N . TRP A 1 95 ? 8.394 -7.333 -15.180 1.00 89.44 95 TRP A N 1
ATOM 721 C CA . TRP A 1 95 ? 7.294 -8.294 -15.156 1.00 89.44 95 TRP A CA 1
ATOM 722 C C . TRP A 1 95 ? 7.701 -9.681 -15.662 1.00 89.44 95 TRP A C 1
ATOM 724 O O . TRP A 1 95 ? 7.315 -10.686 -15.066 1.00 89.44 95 TRP A O 1
ATOM 734 N N . ARG A 1 96 ? 8.494 -9.765 -16.741 1.00 88.19 96 ARG A N 1
ATOM 735 C CA . ARG A 1 96 ? 8.960 -11.059 -17.277 1.00 88.19 96 ARG A CA 1
ATOM 736 C C . ARG A 1 96 ? 9.822 -11.844 -16.286 1.00 88.19 96 ARG A C 1
ATOM 738 O O . ARG A 1 96 ? 9.776 -13.066 -16.317 1.00 88.19 96 ARG A O 1
ATOM 745 N N . ASN A 1 97 ? 10.529 -11.151 -15.395 1.00 85.38 97 ASN A N 1
ATOM 746 C CA . ASN A 1 97 ? 11.449 -11.744 -14.422 1.00 85.38 97 ASN A CA 1
ATOM 747 C C . ASN A 1 97 ? 10.906 -11.745 -12.979 1.00 85.38 97 ASN A C 1
ATOM 749 O O . ASN A 1 97 ? 11.687 -11.781 -12.035 1.00 85.38 97 ASN A O 1
ATOM 753 N N . ASP A 1 98 ? 9.584 -11.655 -12.790 1.00 86.50 98 ASP A N 1
ATOM 754 C CA . ASP A 1 98 ? 8.945 -11.665 -11.460 1.00 86.50 98 ASP A CA 1
ATOM 755 C C . ASP A 1 98 ? 9.471 -10.588 -10.491 1.00 86.50 98 ASP A C 1
ATOM 757 O O . ASP A 1 98 ? 9.476 -10.758 -9.270 1.00 86.50 98 ASP A O 1
ATOM 761 N N . ILE A 1 99 ? 9.860 -9.438 -11.043 1.00 86.19 99 ILE A N 1
ATOM 762 C CA . ILE A 1 99 ? 10.277 -8.255 -10.296 1.00 86.19 99 ILE A CA 1
ATOM 763 C C . ILE A 1 99 ? 9.087 -7.305 -10.205 1.00 86.19 99 ILE A C 1
ATOM 765 O O . ILE A 1 99 ? 8.598 -6.783 -11.209 1.00 86.19 99 ILE A O 1
ATOM 769 N N . GLY A 1 100 ? 8.606 -7.098 -8.989 1.00 90.12 100 GLY A N 1
ATOM 770 C CA . GLY A 1 100 ? 7.453 -6.276 -8.665 1.00 90.12 100 GLY A CA 1
ATOM 771 C C . GLY A 1 100 ? 7.846 -4.901 -8.148 1.00 90.12 100 GLY A C 1
ATOM 772 O O . GLY A 1 100 ? 9.000 -4.617 -7.832 1.00 90.12 100 GLY A O 1
ATOM 773 N N . CYS A 1 101 ? 6.849 -4.034 -8.013 1.00 89.50 101 CYS A N 1
ATOM 774 C CA . CYS A 1 101 ? 7.053 -2.659 -7.562 1.00 89.50 101 CYS A CA 1
ATOM 775 C C . CYS A 1 101 ? 7.694 -2.617 -6.168 1.00 89.50 101 CYS A C 1
ATOM 777 O O . CYS A 1 101 ? 8.594 -1.817 -5.930 1.00 89.50 101 CYS A O 1
ATOM 779 N N . THR A 1 102 ? 7.274 -3.511 -5.269 1.00 88.62 102 THR A N 1
ATOM 780 C CA . THR A 1 102 ? 7.750 -3.553 -3.880 1.00 88.62 102 THR A CA 1
ATOM 781 C C . THR A 1 102 ? 9.116 -4.201 -3.692 1.00 88.62 102 THR A C 1
ATOM 783 O O . THR A 1 102 ? 9.656 -4.153 -2.594 1.00 88.62 102 THR A O 1
ATOM 786 N N . ASP A 1 103 ? 9.702 -4.775 -4.746 1.00 85.06 103 ASP A N 1
ATOM 787 C CA . ASP A 1 103 ? 11.084 -5.270 -4.696 1.00 85.06 103 ASP A CA 1
ATOM 788 C C . ASP A 1 103 ? 12.099 -4.112 -4.654 1.00 85.06 103 ASP A C 1
ATOM 790 O O . ASP A 1 103 ? 13.269 -4.305 -4.335 1.00 85.06 103 ASP A O 1
ATOM 794 N N . CYS A 1 104 ? 11.653 -2.894 -4.976 1.00 84.50 104 CYS A N 1
ATOM 795 C CA . CYS A 1 104 ? 12.457 -1.677 -4.916 1.00 84.50 104 CYS A CA 1
ATOM 796 C C . CYS A 1 104 ? 11.732 -0.534 -4.188 1.00 84.50 104 CYS A C 1
ATOM 798 O O . CYS A 1 104 ? 12.350 0.207 -3.434 1.00 84.50 104 CYS A O 1
ATOM 800 N N . HIS A 1 105 ? 10.427 -0.358 -4.373 1.00 86.50 105 HIS A N 1
ATOM 801 C CA . HIS A 1 105 ? 9.680 0.735 -3.753 1.00 86.50 105 HIS A CA 1
ATOM 802 C C . HIS A 1 105 ? 9.044 0.312 -2.429 1.00 86.50 105 HIS A C 1
ATOM 804 O O . HIS A 1 105 ? 8.524 -0.789 -2.300 1.00 86.50 105 HIS A O 1
ATOM 810 N N . SER A 1 106 ? 9.003 1.223 -1.459 1.00 87.50 106 SER A N 1
ATOM 811 C CA . SER A 1 106 ? 8.182 1.057 -0.261 1.00 87.50 106 SER A CA 1
ATOM 812 C C . SER A 1 106 ? 7.071 2.095 -0.253 1.00 87.50 106 SER A C 1
ATOM 814 O O . SER A 1 106 ? 7.299 3.270 -0.535 1.00 87.50 106 SER A O 1
ATOM 816 N N . SER A 1 107 ? 5.854 1.649 0.055 1.00 87.75 107 SER A N 1
ATOM 817 C CA . SER A 1 107 ? 4.710 2.528 0.294 1.00 87.75 107 SER A CA 1
ATOM 818 C C . SER A 1 107 ? 4.568 2.907 1.763 1.00 87.75 107 SER A C 1
ATOM 820 O O . SER A 1 107 ? 3.897 3.886 2.045 1.00 87.75 107 SER A O 1
ATOM 822 N N . HIS A 1 108 ? 5.180 2.166 2.692 1.00 89.19 108 HIS A N 1
ATOM 823 C CA . HIS A 1 108 ? 5.087 2.443 4.129 1.00 89.19 108 HIS A CA 1
ATOM 824 C C . HIS A 1 108 ? 6.199 3.349 4.643 1.00 89.19 108 HIS A C 1
ATOM 826 O O . HIS A 1 108 ? 6.064 3.880 5.732 1.00 89.19 108 HIS A O 1
ATOM 832 N N . PHE A 1 109 ? 7.294 3.525 3.909 1.00 83.44 109 PHE A N 1
ATOM 833 C CA . PHE A 1 109 ? 8.403 4.380 4.326 1.00 83.44 109 PHE A CA 1
ATOM 834 C C . PHE A 1 109 ? 9.138 4.940 3.115 1.00 83.44 109 PHE A C 1
ATOM 836 O O . PHE A 1 109 ? 9.119 4.369 2.025 1.00 83.44 109 PHE A O 1
ATOM 843 N N . ILE A 1 110 ? 9.817 6.065 3.317 1.00 73.88 110 ILE A N 1
ATOM 844 C CA . ILE A 1 110 ? 10.685 6.657 2.304 1.00 73.88 110 ILE A CA 1
ATOM 845 C C . ILE A 1 110 ? 12.010 5.892 2.320 1.00 73.88 110 ILE A C 1
ATOM 847 O O . ILE A 1 110 ? 12.770 5.981 3.281 1.00 73.88 110 ILE A O 1
ATOM 851 N N . ASN A 1 111 ? 12.307 5.165 1.243 1.00 65.69 111 ASN A N 1
ATOM 852 C CA . ASN A 1 111 ? 13.654 4.644 1.028 1.00 65.69 1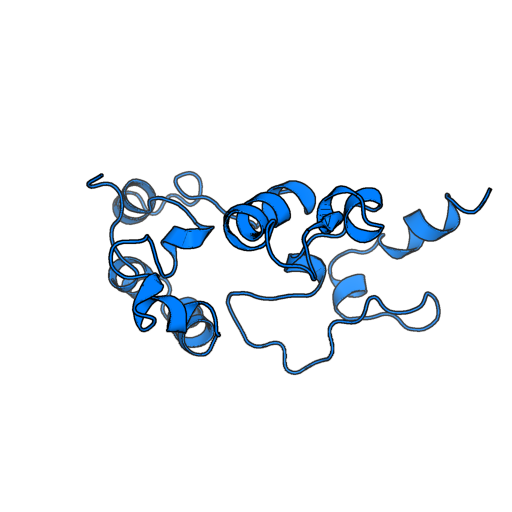11 ASN A CA 1
ATOM 853 C C . ASN A 1 111 ? 14.583 5.808 0.670 1.00 65.69 111 ASN A C 1
ATOM 855 O O . ASN A 1 111 ? 14.453 6.404 -0.398 1.00 65.69 111 ASN A O 1
ATOM 859 N N . THR A 1 112 ? 15.518 6.131 1.562 1.00 60.03 112 THR A N 1
ATOM 860 C CA . THR A 1 112 ? 16.558 7.146 1.327 1.00 60.03 112 THR A CA 1
ATOM 861 C C . THR A 1 112 ? 17.715 6.610 0.479 1.00 60.03 112 THR A C 1
ATOM 863 O O . THR A 1 112 ? 18.500 7.390 -0.060 1.00 60.03 112 THR A O 1
ATOM 866 N N . GLU A 1 113 ? 17.803 5.289 0.305 1.00 57.88 113 GLU A N 1
ATOM 867 C CA . GLU A 1 113 ? 18.753 4.642 -0.596 1.00 57.88 113 GLU A CA 1
ATOM 868 C C . GLU A 1 113 ? 18.185 4.492 -2.016 1.00 57.88 113 GLU A C 1
ATOM 870 O O . GLU A 1 113 ? 16.991 4.258 -2.219 1.00 57.88 113 GLU A O 1
ATOM 875 N N . LYS A 1 114 ? 19.055 4.594 -3.031 1.00 53.59 114 LYS A N 1
ATOM 876 C CA . LYS A 1 114 ? 18.675 4.315 -4.423 1.00 53.59 114 LYS A CA 1
ATOM 877 C C . LYS A 1 114 ? 18.355 2.826 -4.569 1.00 53.59 114 LYS A C 1
ATOM 879 O O . LYS A 1 114 ? 19.265 1.999 -4.571 1.00 53.59 114 LYS A O 1
ATOM 884 N N . ASN A 1 115 ? 17.080 2.498 -4.765 1.00 54.91 115 ASN A N 1
ATOM 885 C CA . ASN A 1 115 ? 16.643 1.135 -5.068 1.00 54.91 115 ASN A CA 1
ATOM 886 C C . ASN A 1 115 ? 16.955 0.808 -6.529 1.00 54.91 115 ASN A C 1
ATOM 888 O O . ASN A 1 115 ? 16.120 0.947 -7.418 1.00 54.91 115 ASN A O 1
ATOM 892 N N . VAL A 1 116 ? 18.210 0.450 -6.779 1.00 53.47 116 VAL A N 1
ATOM 893 C CA . VAL A 1 116 ? 18.668 -0.067 -8.067 1.00 53.47 116 VAL A CA 1
ATOM 894 C C . VAL A 1 116 ? 18.720 -1.588 -7.992 1.00 53.47 116 VAL A C 1
ATOM 896 O O . VAL A 1 116 ? 19.214 -2.144 -7.008 1.00 53.47 116 VAL A O 1
ATOM 899 N N . SER A 1 117 ? 18.265 -2.275 -9.044 1.00 44.88 117 SER A N 1
ATOM 900 C CA . SER A 1 117 ? 18.610 -3.686 -9.237 1.00 44.88 117 SER A CA 1
ATOM 901 C C . SER A 1 117 ? 20.132 -3.757 -9.330 1.00 44.88 117 SER A C 1
ATOM 903 O O . SER A 1 117 ? 20.706 -3.241 -10.297 1.00 44.88 117 SER A O 1
ATOM 905 N N . LYS A 1 118 ? 20.817 -4.287 -8.316 1.00 47.12 118 LYS A N 1
ATOM 906 C CA . LYS A 1 118 ? 22.276 -4.272 -8.361 1.00 47.12 118 LYS A CA 1
ATOM 907 C C . LYS A 1 118 ? 22.808 -5.268 -9.400 1.00 47.12 118 LYS A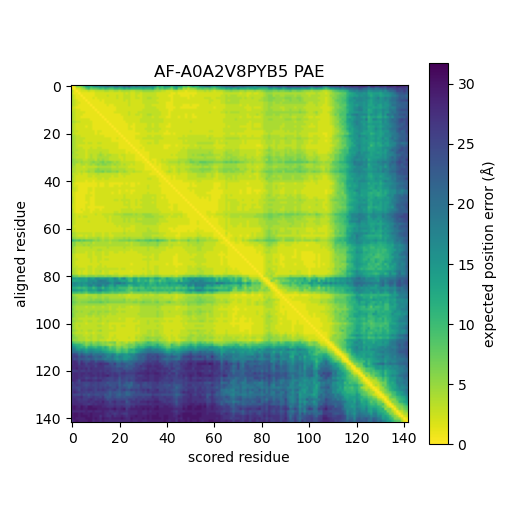 C 1
ATOM 909 O O . LYS A 1 118 ? 22.143 -6.230 -9.786 1.00 47.12 118 LYS A O 1
ATOM 914 N N . SER A 1 119 ? 23.992 -4.944 -9.912 1.00 44.31 119 SER A N 1
ATOM 915 C CA . SER A 1 119 ? 24.792 -5.800 -10.789 1.00 44.31 119 SER A CA 1
ATOM 916 C C . SER A 1 119 ? 25.163 -7.102 -10.074 1.00 44.31 119 SER A C 1
ATOM 918 O O . SER A 1 119 ? 25.389 -7.066 -8.868 1.00 44.31 119 SER A O 1
ATOM 920 N N . ILE A 1 120 ? 25.380 -8.180 -10.836 1.00 49.91 120 ILE A N 1
ATOM 921 C CA . ILE A 1 120 ? 25.977 -9.452 -10.372 1.00 49.91 120 ILE A CA 1
ATOM 922 C C . ILE A 1 120 ? 27.322 -9.282 -9.637 1.00 49.91 120 ILE A C 1
ATOM 924 O O . ILE A 1 120 ? 27.844 -10.202 -9.022 1.00 49.91 120 ILE A O 1
ATOM 928 N N . THR A 1 121 ? 27.930 -8.099 -9.742 1.00 46.25 121 THR A N 1
ATOM 929 C CA . THR A 1 121 ? 29.211 -7.752 -9.119 1.00 46.25 121 THR A CA 1
ATOM 930 C C . THR A 1 121 ? 29.064 -7.099 -7.739 1.00 46.25 121 THR A C 1
ATOM 932 O O . THR A 1 121 ? 30.058 -6.970 -7.031 1.00 46.25 121 THR A O 1
ATOM 935 N N . PHE A 1 122 ? 27.870 -6.643 -7.338 1.00 48.19 122 PHE A N 1
ATOM 936 C CA . PHE A 1 122 ? 27.677 -5.951 -6.059 1.00 48.19 122 PHE A CA 1
ATOM 937 C C . PHE A 1 122 ? 26.311 -6.285 -5.459 1.00 48.19 122 PHE A C 1
ATOM 939 O O . PHE A 1 122 ? 25.291 -5.831 -5.954 1.00 48.19 122 PHE A O 1
ATOM 946 N N . VAL A 1 123 ? 26.270 -7.041 -4.361 1.00 50.88 123 VAL A N 1
ATOM 947 C CA . VAL A 1 123 ? 25.007 -7.468 -3.733 1.00 50.88 123 VAL A CA 1
ATOM 948 C C . VAL A 1 123 ? 24.306 -6.282 -3.061 1.00 50.88 123 VAL A C 1
ATOM 950 O O . VAL A 1 123 ? 24.904 -5.495 -2.319 1.00 50.88 123 VAL A O 1
ATOM 953 N N . GLY A 1 124 ? 23.024 -6.090 -3.372 1.00 52.84 124 GLY A N 1
ATOM 954 C CA . GLY A 1 124 ? 22.194 -5.028 -2.801 1.00 52.84 124 GLY A CA 1
ATOM 955 C C . GLY A 1 124 ? 21.278 -5.479 -1.686 1.00 52.84 124 GLY A C 1
ATOM 956 O O . GLY A 1 124 ? 21.044 -6.677 -1.571 1.00 52.84 124 GLY A O 1
ATOM 957 N N . PRO A 1 125 ? 20.713 -4.536 -0.909 1.00 53.00 125 PRO A N 1
ATOM 958 C CA . PRO A 1 125 ? 19.708 -4.862 0.102 1.00 53.00 125 PRO A CA 1
ATOM 959 C C . PRO A 1 125 ? 18.534 -5.663 -0.489 1.00 53.00 125 PRO A C 1
ATOM 961 O O . PRO A 1 125 ? 18.101 -6.641 0.110 1.00 53.00 125 PRO A O 1
ATOM 964 N N . ALA A 1 126 ? 18.102 -5.334 -1.714 1.00 48.88 126 ALA A N 1
ATOM 965 C CA . ALA A 1 126 ? 17.071 -6.081 -2.442 1.00 48.88 126 ALA A CA 1
ATOM 966 C C . ALA A 1 126 ? 17.478 -7.544 -2.740 1.00 48.88 126 ALA A C 1
ATOM 968 O O . ALA A 1 126 ? 16.679 -8.459 -2.556 1.00 48.88 126 ALA A O 1
ATOM 969 N N . ASN A 1 127 ? 18.744 -7.791 -3.106 1.00 50.44 127 ASN A N 1
ATOM 970 C CA . ASN A 1 127 ? 19.270 -9.149 -3.318 1.00 50.44 127 ASN A CA 1
ATOM 971 C C . ASN A 1 127 ? 19.417 -9.920 -1.993 1.00 50.44 127 ASN A C 1
ATOM 973 O O . ASN A 1 127 ? 19.273 -11.140 -1.979 1.00 50.44 127 ASN A O 1
ATOM 977 N N . ALA A 1 128 ? 19.671 -9.226 -0.877 1.00 55.84 128 ALA A N 1
ATOM 978 C CA . ALA A 1 128 ? 19.732 -9.837 0.452 1.00 55.84 128 ALA A CA 1
ATOM 979 C C . ALA A 1 128 ? 18.350 -10.297 0.954 1.00 55.84 128 ALA A C 1
ATOM 981 O O . ALA A 1 128 ? 18.261 -11.266 1.704 1.00 55.84 128 ALA A O 1
ATOM 982 N N . GLN A 1 129 ? 17.275 -9.631 0.521 1.00 53.25 129 GLN A N 1
ATOM 983 C CA . GLN A 1 129 ? 15.892 -9.971 0.882 1.00 53.25 129 GLN A CA 1
ATOM 984 C C . GLN A 1 129 ? 15.280 -11.065 -0.014 1.00 53.25 129 GLN A C 1
ATOM 986 O O . GLN A 1 129 ? 14.315 -11.711 0.392 1.00 53.25 129 GLN A O 1
ATOM 991 N N . LYS A 1 130 ? 15.856 -11.316 -1.200 1.00 55.31 130 LYS A N 1
ATOM 992 C CA . LYS A 1 130 ? 15.486 -12.415 -2.111 1.00 55.31 130 LYS A CA 1
ATOM 993 C C . LYS A 1 130 ? 16.731 -13.147 -2.645 1.00 55.31 130 LYS A C 1
ATOM 99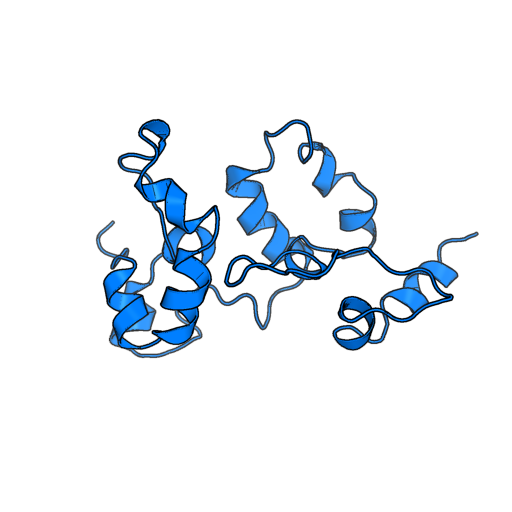5 O O . LYS A 1 130 ? 17.145 -12.903 -3.786 1.00 55.31 130 LYS A O 1
ATOM 1000 N N . PRO A 1 131 ? 17.328 -14.066 -1.860 1.00 50.84 131 PRO A N 1
ATOM 1001 C CA . PRO A 1 131 ? 18.450 -14.879 -2.322 1.00 50.84 131 PRO A CA 1
ATOM 1002 C C . PRO A 1 131 ? 17.994 -15.773 -3.489 1.00 50.84 131 PRO A C 1
ATOM 1004 O O . PRO A 1 131 ? 17.286 -16.754 -3.292 1.00 50.84 131 PRO A O 1
ATOM 1007 N N . GLY A 1 132 ? 18.345 -15.391 -4.722 1.00 52.12 132 GLY A N 1
ATOM 1008 C CA . GLY A 1 132 ? 17.931 -16.083 -5.954 1.00 52.12 132 GLY A CA 1
ATOM 1009 C C . GLY A 1 132 ? 17.614 -15.165 -7.138 1.00 52.12 132 GLY A C 1
ATOM 1010 O O . GLY A 1 132 ? 17.628 -15.626 -8.277 1.00 52.12 132 GLY A O 1
ATOM 1011 N N . PHE A 1 133 ? 17.420 -13.864 -6.898 1.00 53.91 133 PHE A N 1
ATOM 1012 C CA . PHE A 1 133 ? 17.179 -12.861 -7.947 1.00 53.91 133 PHE A CA 1
ATOM 1013 C C . PHE A 1 133 ? 18.261 -12.850 -9.047 1.00 53.91 133 PHE A C 1
ATOM 1015 O O . PHE A 1 133 ? 17.969 -12.655 -10.224 1.00 53.91 133 PHE A O 1
ATOM 1022 N N . GLU A 1 134 ? 19.520 -13.114 -8.688 1.00 49.19 134 GLU A N 1
ATOM 1023 C CA . GLU A 1 134 ? 20.618 -13.177 -9.660 1.00 49.19 134 GLU A CA 1
ATOM 1024 C C . GLU A 1 134 ? 20.701 -14.507 -10.419 1.00 49.19 134 GLU A C 1
ATOM 1026 O O . GLU A 1 134 ? 21.143 -14.528 -11.566 1.00 49.19 134 GLU A O 1
ATOM 1031 N N . ALA A 1 135 ? 20.234 -15.614 -9.832 1.00 47.12 135 ALA A N 1
ATOM 1032 C CA . ALA A 1 135 ? 20.351 -16.940 -10.440 1.00 47.12 135 ALA A CA 1
ATOM 1033 C C . ALA A 1 135 ? 19.459 -17.101 -11.685 1.00 47.12 135 ALA A C 1
ATOM 1035 O O . ALA A 1 135 ? 19.820 -17.823 -12.612 1.00 47.12 135 ALA A O 1
ATOM 1036 N N . GLN A 1 136 ? 18.335 -16.379 -11.757 1.00 44.56 136 GLN A N 1
ATOM 1037 C CA . GLN A 1 136 ? 17.476 -16.362 -12.948 1.00 44.56 136 GLN A CA 1
ATOM 1038 C C . GLN A 1 136 ? 18.105 -15.604 -14.130 1.00 44.56 136 GLN A C 1
ATOM 1040 O O . GLN A 1 136 ? 17.833 -15.945 -15.279 1.00 44.56 136 GLN A O 1
ATOM 1045 N N . ARG A 1 137 ? 19.011 -14.641 -13.886 1.00 45.22 137 ARG A N 1
ATOM 1046 C CA . ARG A 1 137 ? 19.698 -13.893 -14.959 1.00 45.22 137 ARG A CA 1
ATOM 1047 C C . ARG A 1 137 ? 20.684 -14.747 -15.759 1.00 45.22 137 ARG A C 1
ATOM 1049 O O . ARG A 1 137 ? 20.903 -14.462 -16.931 1.00 45.22 137 ARG A O 1
ATOM 1056 N N . ALA A 1 138 ? 21.258 -15.788 -15.156 1.00 39.16 138 ALA A N 1
ATOM 1057 C CA . ALA A 1 138 ? 22.206 -16.669 -15.839 1.00 39.16 138 ALA A CA 1
ATOM 1058 C C . ALA A 1 138 ? 21.528 -17.680 -16.787 1.00 39.16 138 ALA A C 1
ATOM 1060 O O . ALA A 1 138 ? 22.188 -18.228 -17.663 1.00 39.16 138 ALA A O 1
ATOM 1061 N N . ALA A 1 139 ? 20.219 -17.921 -16.641 1.00 38.34 139 ALA A N 1
ATOM 1062 C CA . ALA A 1 139 ? 19.513 -18.969 -17.383 1.00 38.34 139 ALA A CA 1
ATOM 1063 C C . ALA A 1 139 ? 18.866 -18.498 -18.702 1.00 38.34 139 ALA A C 1
ATOM 1065 O O . ALA A 1 139 ? 18.489 -19.339 -19.512 1.00 38.34 139 ALA A O 1
ATOM 1066 N N . VAL A 1 140 ? 18.746 -17.184 -18.938 1.00 40.59 140 VAL A N 1
ATOM 1067 C CA . VAL A 1 140 ? 18.028 -16.609 -20.104 1.00 40.59 140 VAL A CA 1
ATOM 1068 C C . VAL A 1 140 ? 18.982 -16.011 -21.155 1.00 40.59 140 VAL A C 1
ATOM 1070 O O . VAL A 1 140 ? 18.546 -15.470 -22.164 1.00 40.59 140 VAL A O 1
ATOM 1073 N N . MET A 1 141 ? 20.300 -16.135 -20.966 1.00 35.59 141 MET A N 1
ATOM 1074 C CA . MET A 1 141 ? 21.286 -15.840 -22.014 1.00 35.59 141 MET A CA 1
ATOM 1075 C C . MET A 1 141 ? 21.589 -17.094 -22.845 1.00 35.59 141 MET A C 1
ATOM 1077 O O .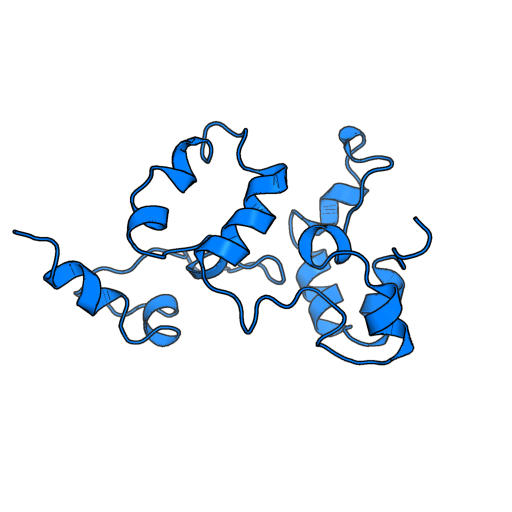 MET A 1 141 ? 22.697 -17.614 -22.774 1.00 35.59 141 MET A O 1
ATOM 1081 N N . HIS A 1 142 ? 20.604 -17.589 -23.598 1.00 35.94 142 HIS A N 1
ATOM 1082 C CA . HIS A 1 142 ? 20.804 -18.493 -24.738 1.00 35.94 142 HIS A CA 1
ATOM 1083 C C . HIS A 1 142 ? 19.772 -18.178 -25.820 1.00 35.94 142 HIS A C 1
ATOM 1085 O O . HIS A 1 142 ? 18.566 -18.155 -25.483 1.00 35.94 142 HIS A O 1
#

Sequence (142 aa):
SDDYVGTEVCQACHEDQFKAFSHTSHAELAKIGSWKGKVTGCESCHGPGKAHAEEGDPTKIISFKNKGSKEISETCLTCHAGKEEHNNFRRGEHWRNDIGCTDCHSSHFINTEKNVSKSITFVGPANAQKPGFEAQRAAVMH

Solvent-accessible surface area (backbone atoms only — not comparable to full-atom values): 8677 Å² total; per-residue (Å²): 124,92,42,59,64,61,51,69,60,51,32,77,80,37,49,70,53,42,60,37,19,62,76,30,78,66,45,51,42,71,76,37,76,93,39,66,95,53,81,51,48,62,46,57,75,28,39,56,39,38,66,18,71,75,68,70,41,72,87,48,35,62,58,68,90,88,50,55,37,60,63,52,30,50,58,54,37,76,75,40,41,83,38,88,95,36,54,53,42,87,78,31,70,47,46,77,68,62,48,24,58,69,66,57,48,60,78,47,41,82,72,88,64,86,70,60,89,56,56,100,88,44,91,35,74,57,46,71,78,40,85,57,68,68,64,60,62,70,74,68,79,120

Foldseek 3Di:
DVLADDQVLVCVPPVLLSVQLCPDPQVCLCVDPVCVPPDGDPCLQFNRCRVCSVPVDPVSIDDPPPDFQVVSQVSVCVPPCPPPVNVCVCVDPCVVLSNHPVLQDDNSHDDPDHRDPDDPVDQDPSCVVPVCSVVVVVPPPD

pLDDT: mean 81.32, std 18.46, range [35.59, 97.69]